Protein AF-A0A2U9IS27-F1 (afdb_monomer_lite)

Radius of gyration: 16.64 Å; chains: 1; bounding box: 46×27×45 Å

Organism: NCBI:txid1293036

Secondary structure (DSSP, 8-state):
--HHHHHHHHHHHHHHHHGGGEEEEEEE-SSSEEEEEEETT-TTS-HHHHHHHHHHHHHHHHHSHHHHHHHHHHSS---EEEEEE-TTGGGGT-HHHHHHHHHSEEEE-TT--S-PPPPEEEETTEEEE-TTS--TT-----

Sequence (142 aa):
MSISKFIADLSELVLDHYQEKLRGLAFLPGEPILMLLVLDEVDGISFLSRGQIFNYFYKKMRKRDETKKLVLDKGSDPAVVGIVVSPREIKDNFPVSVSILSAGYVVYDPDRILDVKWKVATFAGKKLIDLKNIKKGEVVEI

Foldseek 3Di:
DDLVVLVVVLVVLVCVVQPVQFQWWWWADDVQIEIETAGPPCPPPDPVVQQVVSVVSLVVSCVDPVQVVVCVVVVHHRRYGYDYHYLVVCVLPDVVLVCRLVRIGTPDHPPCSSVDAFDWDADPNDTDGPSPPPDPDDDDDD

Structure (mmCIF, N/CA/C/O backbone):
data_AF-A0A2U9IS27-F1
#
_entry.id   AF-A0A2U9IS27-F1
#
loop_
_atom_site.group_PDB
_atom_site.id
_atom_site.type_symbol
_atom_site.label_atom_id
_atom_site.label_alt_id
_atom_site.label_comp_id
_atom_site.label_asym_id
_atom_site.label_entity_id
_atom_site.label_seq_id
_atom_site.pdbx_PDB_ins_code
_atom_site.Cartn_x
_atom_site.Cartn_y
_atom_site.Cartn_z
_atom_site.occupancy
_atom_site.B_iso_or_equiv
_atom_site.auth_seq_id
_atom_site.auth_comp_id
_atom_site.auth_asym_id
_atom_site.auth_atom_id
_atom_site.pdbx_PDB_model_num
ATOM 1 N N . MET A 1 1 ? -2.188 -3.288 20.943 1.00 81.50 1 MET A N 1
ATOM 2 C CA . MET A 1 1 ? -2.004 -3.739 19.540 1.00 81.50 1 MET A CA 1
ATOM 3 C C . MET A 1 1 ? -0.584 -3.394 19.111 1.00 81.50 1 MET A C 1
ATOM 5 O O . MET A 1 1 ? -0.110 -2.361 19.547 1.00 81.50 1 MET A O 1
ATOM 9 N N . SER A 1 2 ? 0.118 -4.220 18.329 1.00 88.38 2 SER A N 1
ATOM 10 C CA . SER A 1 2 ? 1.448 -3.872 17.789 1.00 88.38 2 SER A CA 1
ATOM 11 C C . SER A 1 2 ? 1.333 -3.144 16.442 1.00 88.38 2 SER A C 1
ATOM 13 O O . SER A 1 2 ? 0.279 -3.186 15.811 1.00 88.38 2 SER A O 1
ATOM 15 N N . ILE A 1 3 ? 2.416 -2.515 15.969 1.00 88.44 3 ILE A N 1
ATOM 16 C CA . ILE A 1 3 ? 2.463 -1.935 14.612 1.00 88.44 3 ILE A CA 1
ATOM 17 C C . ILE A 1 3 ? 2.199 -3.015 13.554 1.00 88.44 3 ILE A C 1
ATOM 19 O O . ILE A 1 3 ? 1.387 -2.805 12.661 1.00 88.44 3 ILE A O 1
ATOM 23 N N . SER A 1 4 ? 2.820 -4.190 13.679 1.00 88.69 4 SER A N 1
ATOM 24 C CA . SER A 1 4 ? 2.608 -5.289 12.731 1.00 88.69 4 SER A CA 1
ATOM 25 C C . SER A 1 4 ? 1.149 -5.745 12.703 1.00 88.69 4 SER A C 1
ATOM 27 O O . SER A 1 4 ? 0.608 -5.969 11.625 1.00 88.69 4 SER A O 1
ATOM 29 N N . LYS A 1 5 ? 0.482 -5.804 13.868 1.00 91.25 5 LYS A N 1
ATOM 30 C CA . LYS A 1 5 ? -0.957 -6.094 13.933 1.00 91.25 5 LYS A CA 1
ATOM 31 C C . LYS A 1 5 ? -1.786 -4.985 13.275 1.00 91.25 5 LYS A C 1
ATOM 33 O O . LYS A 1 5 ? -2.699 -5.291 12.528 1.00 91.25 5 LYS A O 1
ATOM 38 N N . PHE A 1 6 ? -1.439 -3.712 13.481 1.00 92.38 6 PHE A N 1
ATOM 39 C CA . PHE A 1 6 ? -2.116 -2.600 12.801 1.00 92.38 6 PHE A CA 1
ATOM 40 C C . PHE A 1 6 ? -2.036 -2.721 11.271 1.00 92.38 6 PHE A C 1
ATOM 42 O O . PHE A 1 6 ? -3.039 -2.516 10.594 1.00 92.38 6 PHE A O 1
ATOM 49 N N . ILE A 1 7 ? -0.860 -3.059 10.729 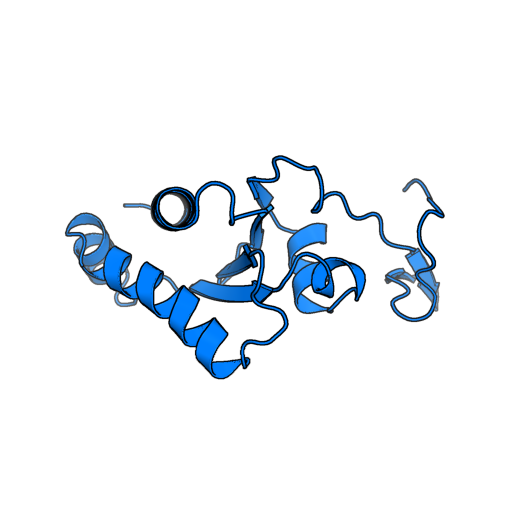1.00 93.31 7 ILE A N 1
ATOM 50 C CA . ILE A 1 7 ? -0.671 -3.249 9.284 1.00 93.31 7 ILE A CA 1
ATOM 51 C C . ILE A 1 7 ? -1.457 -4.461 8.776 1.00 93.31 7 ILE A C 1
ATOM 53 O O . ILE A 1 7 ? -2.089 -4.356 7.726 1.00 93.31 7 ILE A O 1
ATOM 57 N N . ALA A 1 8 ? -1.467 -5.574 9.514 1.00 94.38 8 ALA A N 1
ATOM 58 C CA . ALA A 1 8 ? -2.257 -6.755 9.166 1.00 94.38 8 ALA A CA 1
ATOM 59 C C . ALA A 1 8 ? -3.759 -6.427 9.109 1.00 94.38 8 ALA A C 1
ATOM 61 O O . ALA A 1 8 ? -4.371 -6.562 8.055 1.00 94.38 8 ALA A O 1
ATOM 62 N N . ASP A 1 9 ? -4.314 -5.866 10.185 1.00 95.56 9 ASP A N 1
ATOM 63 C CA . ASP A 1 9 ? -5.721 -5.462 10.265 1.00 95.56 9 ASP A CA 1
ATOM 64 C C . ASP A 1 9 ? -6.108 -4.443 9.171 1.00 95.56 9 ASP A C 1
ATOM 66 O O . ASP A 1 9 ? -7.213 -4.485 8.625 1.00 95.56 9 ASP A O 1
ATOM 70 N N . LEU A 1 10 ? -5.213 -3.496 8.856 1.00 96.31 10 LEU A N 1
ATOM 71 C CA . LEU A 1 10 ? -5.423 -2.526 7.780 1.00 96.31 10 LEU A CA 1
ATOM 72 C C . LEU A 1 10 ? -5.439 -3.215 6.410 1.00 96.31 10 LEU A C 1
ATOM 74 O O . LEU A 1 10 ? -6.278 -2.881 5.577 1.00 96.31 10 LEU A O 1
ATOM 78 N N . SER A 1 11 ? -4.540 -4.176 6.191 1.00 96.50 11 SER A N 1
ATOM 79 C CA . SER A 1 11 ? -4.469 -4.967 4.958 1.00 96.50 11 SER A CA 1
ATOM 80 C C . SER A 1 11 ? -5.731 -5.804 4.766 1.00 96.50 11 SER A C 1
ATOM 82 O O . SER A 1 11 ? -6.303 -5.793 3.680 1.00 96.50 11 SER A O 1
ATOM 84 N N . GLU A 1 12 ? -6.215 -6.449 5.828 1.00 97.00 12 GLU A N 1
ATOM 85 C CA . GLU A 1 12 ? -7.480 -7.190 5.827 1.00 97.00 12 GLU A CA 1
ATOM 86 C C . GLU A 1 12 ? -8.667 -6.280 5.499 1.00 97.00 12 GLU A C 1
ATOM 88 O O . GLU A 1 12 ? -9.506 -6.645 4.684 1.00 97.00 12 GLU A O 1
ATOM 93 N N . LEU A 1 13 ? -8.719 -5.063 6.059 1.00 97.12 13 LEU A N 1
ATOM 94 C CA . LEU A 1 13 ? -9.794 -4.106 5.766 1.00 97.12 13 LEU A CA 1
ATOM 95 C C . LEU A 1 13 ? -9.805 -3.670 4.293 1.00 97.12 13 LEU A C 1
ATOM 97 O O . LEU A 1 13 ? -10.871 -3.429 3.727 1.00 97.12 13 LEU A O 1
ATOM 101 N N . VAL A 1 14 ? -8.623 -3.515 3.692 1.00 97.44 14 VAL A N 1
ATOM 102 C CA . VAL A 1 14 ? -8.471 -3.175 2.270 1.00 97.44 14 VAL A CA 1
ATOM 103 C C . VAL A 1 14 ? -8.892 -4.353 1.397 1.00 97.44 14 VAL A C 1
ATOM 105 O O . VAL A 1 14 ? -9.682 -4.161 0.471 1.00 97.44 14 VAL A O 1
ATOM 108 N N . LEU A 1 15 ? -8.400 -5.554 1.710 1.00 96.56 15 LEU A N 1
ATOM 109 C CA . LEU A 1 15 ? -8.729 -6.784 0.994 1.00 96.56 15 LEU A CA 1
ATOM 110 C C . LEU A 1 15 ? -10.234 -7.069 1.044 1.00 96.56 15 LEU A C 1
ATOM 112 O O . LEU A 1 15 ? -10.835 -7.302 0.004 1.00 96.56 15 LEU A O 1
ATOM 116 N N . ASP A 1 16 ? -10.859 -6.954 2.214 1.00 97.06 16 ASP A N 1
ATOM 117 C CA . ASP A 1 16 ? -12.299 -7.166 2.380 1.00 97.06 16 ASP A CA 1
ATOM 118 C C . ASP A 1 16 ? -13.145 -6.152 1.589 1.00 97.06 16 ASP A C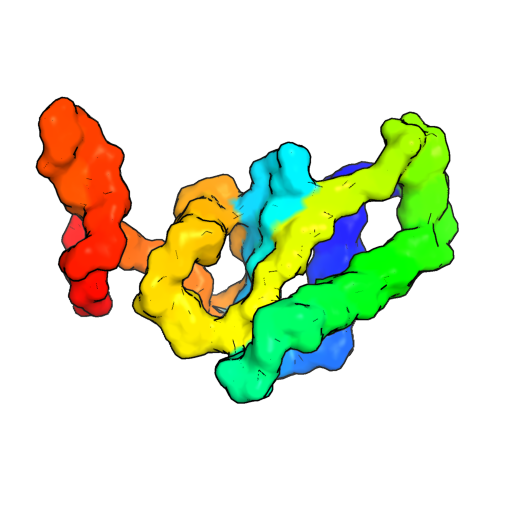 1
ATOM 120 O O . ASP A 1 16 ? -14.206 -6.469 1.055 1.00 97.06 16 ASP A O 1
ATOM 124 N N . HIS A 1 17 ? -12.678 -4.909 1.467 1.00 97.50 17 HIS A N 1
ATOM 125 C CA . HIS A 1 17 ? -13.431 -3.887 0.747 1.00 97.50 17 HIS A CA 1
ATOM 126 C C . HIS A 1 17 ? -13.325 -4.016 -0.772 1.00 97.50 17 HIS A C 1
ATOM 128 O O . HIS A 1 17 ? -14.316 -3.813 -1.473 1.00 97.50 17 HIS A O 1
ATOM 134 N N . TYR A 1 18 ? -12.122 -4.278 -1.284 1.00 96.56 18 TYR A N 1
ATOM 135 C CA . TYR A 1 18 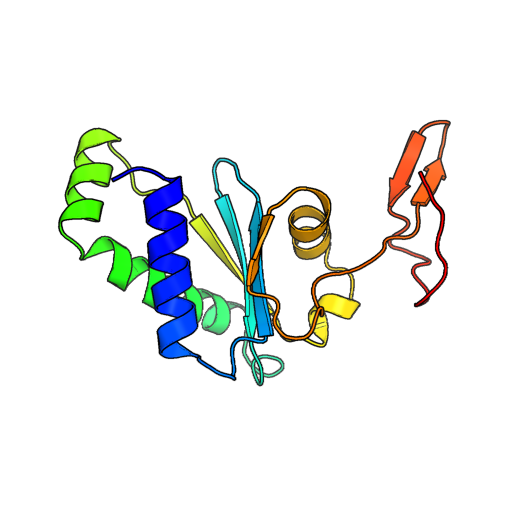? -11.868 -4.293 -2.724 1.00 96.56 18 TYR A CA 1
ATOM 136 C C . TYR A 1 18 ? -11.971 -5.680 -3.346 1.00 96.56 18 TYR A C 1
ATOM 138 O O . TYR A 1 18 ? -12.230 -5.762 -4.546 1.00 96.56 18 TYR A O 1
ATOM 146 N N . GLN A 1 19 ? -11.824 -6.742 -2.552 1.00 95.12 19 GLN A N 1
ATOM 147 C CA . GLN A 1 19 ? -11.926 -8.129 -2.996 1.00 95.12 19 GLN A CA 1
ATOM 148 C C . GLN A 1 19 ? -11.064 -8.339 -4.254 1.00 95.12 19 GLN A C 1
ATOM 150 O O . GLN A 1 19 ? -9.888 -7.977 -4.268 1.00 95.12 19 GLN A O 1
ATOM 155 N N . GLU A 1 20 ? -11.661 -8.826 -5.339 1.00 94.31 20 GLU A N 1
ATOM 156 C CA . GLU A 1 20 ? -11.005 -9.098 -6.622 1.00 94.31 20 GLU A CA 1
ATOM 157 C C . GLU A 1 20 ? -10.393 -7.857 -7.300 1.00 94.31 20 GLU A C 1
ATOM 159 O O . GLU A 1 20 ? -9.527 -7.994 -8.163 1.00 94.31 20 GLU A O 1
ATOM 164 N N . LYS A 1 21 ? -10.804 -6.637 -6.916 1.00 95.88 21 LYS A N 1
ATOM 165 C CA . LYS A 1 21 ? -10.208 -5.395 -7.443 1.00 95.88 21 LYS A CA 1
ATOM 166 C C . LYS A 1 21 ? -8.847 -5.079 -6.827 1.00 95.88 21 LYS A C 1
ATOM 168 O O . LYS A 1 21 ? -8.117 -4.256 -7.382 1.00 95.88 21 LYS A O 1
ATOM 173 N N . LEU A 1 22 ? -8.503 -5.677 -5.684 1.00 97.12 22 LEU A N 1
ATOM 174 C CA . LEU A 1 22 ? -7.156 -5.595 -5.130 1.00 97.12 22 LEU A CA 1
ATOM 175 C C . LEU A 1 22 ? -6.280 -6.609 -5.854 1.00 97.12 22 LEU A C 1
ATOM 177 O O . LEU A 1 22 ? -6.517 -7.805 -5.782 1.00 97.12 22 LEU A O 1
ATOM 181 N N . ARG A 1 23 ? -5.258 -6.130 -6.558 1.00 96.56 23 ARG A N 1
ATOM 182 C CA . ARG A 1 23 ? -4.337 -6.978 -7.328 1.00 96.56 23 ARG A CA 1
ATOM 183 C C . ARG A 1 23 ? -3.008 -7.194 -6.631 1.00 96.56 23 ARG A C 1
ATOM 185 O O . ARG A 1 23 ? -2.278 -8.108 -6.980 1.00 96.56 23 ARG A O 1
ATOM 192 N N . GLY A 1 24 ? -2.695 -6.365 -5.643 1.00 96.56 24 GLY A N 1
ATOM 193 C CA . GLY A 1 24 ? -1.456 -6.481 -4.897 1.00 96.56 24 GLY A CA 1
ATOM 194 C C . GLY A 1 24 ? -1.439 -5.588 -3.669 1.00 96.56 24 GLY A C 1
ATOM 195 O O . GLY A 1 24 ? -2.011 -4.496 -3.665 1.00 96.56 24 GLY A O 1
ATOM 196 N N . LEU A 1 25 ? -0.763 -6.051 -2.626 1.00 97.06 25 LEU A N 1
ATOM 197 C CA . LEU A 1 25 ? -0.533 -5.306 -1.403 1.00 97.06 25 LEU A CA 1
ATOM 198 C C . LEU A 1 25 ? 0.855 -5.632 -0.862 1.00 97.06 25 LEU A C 1
ATOM 200 O O . LEU A 1 25 ? 1.194 -6.794 -0.629 1.00 97.06 25 LEU A O 1
ATOM 204 N N . ALA A 1 26 ? 1.654 -4.596 -0.647 1.00 96.81 26 ALA A N 1
ATOM 205 C CA . ALA A 1 26 ? 2.985 -4.710 -0.070 1.00 96.81 26 ALA A CA 1
ATOM 206 C C . ALA A 1 26 ? 3.247 -3.547 0.884 1.00 96.81 26 ALA A C 1
ATOM 208 O O . ALA A 1 26 ? 2.598 -2.504 0.801 1.00 96.81 26 ALA A O 1
ATOM 209 N N . PHE A 1 27 ? 4.213 -3.698 1.782 1.00 96.50 27 PHE A N 1
ATOM 210 C CA . PHE A 1 27 ? 4.654 -2.587 2.615 1.00 96.50 27 PHE A CA 1
ATOM 211 C C . PHE A 1 27 ? 6.159 -2.605 2.851 1.00 96.50 27 PHE A C 1
ATOM 213 O O . PHE A 1 27 ? 6.784 -3.659 2.907 1.00 96.50 27 PHE A O 1
ATOM 220 N N . LEU A 1 28 ? 6.733 -1.422 3.039 1.00 95.81 28 LEU A N 1
ATOM 221 C CA . LEU A 1 28 ? 8.106 -1.230 3.485 1.00 95.81 28 LEU A CA 1
ATOM 222 C C . LEU A 1 28 ? 8.071 -0.731 4.935 1.00 95.81 28 LEU A C 1
ATOM 224 O O . LEU A 1 28 ? 7.504 0.342 5.178 1.00 95.81 28 LEU A O 1
ATOM 228 N N . PRO A 1 29 ? 8.628 -1.475 5.910 1.00 92.56 29 PRO A N 1
ATOM 229 C CA . PRO A 1 29 ? 8.719 -0.986 7.279 1.00 92.56 29 PRO A CA 1
ATOM 230 C C . PRO A 1 29 ? 9.629 0.244 7.361 1.00 92.56 29 PRO A C 1
ATOM 232 O O . PRO A 1 29 ? 10.609 0.366 6.629 1.00 92.56 29 PRO A O 1
ATOM 235 N N . GLY A 1 30 ? 9.314 1.142 8.286 1.00 90.50 30 GLY A N 1
ATOM 236 C CA . GLY A 1 30 ? 10.033 2.392 8.499 1.00 90.50 30 GLY A CA 1
ATOM 237 C C . GLY A 1 30 ? 9.192 3.362 9.321 1.00 90.50 30 GLY A C 1
ATOM 238 O O . GLY A 1 30 ? 8.118 3.005 9.804 1.00 90.50 30 GLY A O 1
ATOM 239 N N . GLU A 1 31 ? 9.666 4.596 9.453 1.00 88.62 31 GLU A N 1
ATOM 240 C CA . GLU A 1 31 ? 8.897 5.708 10.013 1.00 88.62 31 GLU A CA 1
ATOM 241 C C . GLU A 1 31 ? 8.993 6.900 9.036 1.00 88.62 31 GLU A C 1
ATOM 243 O O . GLU A 1 31 ? 9.981 7.635 9.068 1.00 88.62 31 GLU A O 1
ATOM 248 N N . PRO A 1 32 ? 8.020 7.072 8.114 1.00 92.25 32 PRO A N 1
ATOM 249 C CA . PRO A 1 32 ? 6.758 6.333 8.011 1.00 92.25 32 PRO A CA 1
ATOM 250 C C . PRO A 1 32 ? 6.888 4.945 7.357 1.00 92.25 32 PRO A C 1
ATOM 252 O O . PRO A 1 32 ? 7.774 4.699 6.542 1.00 92.25 32 PRO A O 1
ATOM 255 N N . ILE A 1 33 ? 5.936 4.062 7.664 1.00 95.12 33 ILE A N 1
ATOM 256 C CA . ILE A 1 33 ? 5.699 2.808 6.938 1.00 95.12 33 ILE A CA 1
ATOM 257 C C . ILE A 1 33 ? 5.075 3.162 5.593 1.00 95.12 33 ILE A C 1
ATOM 259 O O . ILE A 1 33 ? 4.075 3.881 5.547 1.00 95.12 33 ILE A O 1
ATOM 263 N N . LEU A 1 34 ? 5.624 2.643 4.499 1.00 97.00 34 LEU A N 1
ATOM 264 C CA . LEU A 1 34 ? 5.041 2.834 3.172 1.00 97.00 34 LEU A CA 1
ATOM 265 C C . LEU A 1 34 ? 4.192 1.621 2.819 1.00 97.00 34 LEU A C 1
ATOM 267 O O . LEU A 1 34 ? 4.677 0.499 2.908 1.00 97.00 34 LEU A O 1
ATOM 271 N N . MET A 1 35 ? 2.948 1.833 2.406 1.00 97.25 35 MET A N 1
ATOM 272 C CA . MET A 1 35 ? 2.020 0.764 2.052 1.00 97.25 35 MET A CA 1
ATOM 273 C C . MET A 1 35 ? 1.572 0.938 0.604 1.00 97.25 35 MET A C 1
ATOM 275 O O . MET A 1 35 ? 0.952 1.940 0.258 1.00 97.25 35 MET A O 1
ATOM 279 N N . LEU A 1 36 ? 1.906 -0.028 -0.243 1.00 97.06 36 LEU A N 1
ATOM 280 C CA . LEU A 1 36 ? 1.546 -0.069 -1.653 1.00 97.06 36 LEU A CA 1
ATOM 281 C C . LEU A 1 36 ? 0.254 -0.867 -1.826 1.00 97.06 36 LEU A C 1
ATOM 283 O O . LEU A 1 36 ? 0.189 -2.030 -1.432 1.00 97.06 36 LEU A O 1
ATOM 287 N N . LEU A 1 37 ? -0.752 -0.244 -2.431 1.00 97.38 37 LEU A N 1
ATOM 288 C CA . LEU A 1 37 ? -2.006 -0.867 -2.838 1.00 97.38 37 LEU A CA 1
ATOM 289 C C . LEU A 1 37 ? -2.074 -0.830 -4.362 1.00 97.38 37 LEU A C 1
ATOM 291 O O . LEU A 1 37 ? -2.055 0.248 -4.960 1.00 97.38 37 LEU A O 1
ATOM 295 N N . VAL A 1 38 ? -2.186 -1.999 -4.982 1.00 96.38 38 VAL A N 1
ATOM 296 C CA . VAL A 1 38 ? -2.391 -2.120 -6.424 1.00 96.38 38 VAL A CA 1
ATOM 297 C C . VAL A 1 38 ? -3.853 -2.434 -6.680 1.00 96.38 38 VAL A C 1
ATOM 299 O O . VAL A 1 38 ? -4.325 -3.510 -6.320 1.00 96.38 38 VAL A O 1
ATOM 302 N N . LEU A 1 39 ? -4.575 -1.481 -7.265 1.00 96.50 39 LEU A N 1
ATOM 303 C CA . LEU A 1 39 ? -6.020 -1.554 -7.476 1.00 96.50 39 LEU A CA 1
ATOM 304 C C . LEU A 1 39 ? -6.360 -1.464 -8.962 1.00 96.50 39 LEU A C 1
ATOM 306 O O . LEU A 1 39 ? -5.808 -0.632 -9.682 1.00 96.50 39 LEU A O 1
ATOM 310 N N . ASP A 1 40 ? -7.310 -2.276 -9.413 1.00 94.19 40 ASP A N 1
ATOM 311 C CA . ASP A 1 40 ? -7.888 -2.123 -10.747 1.00 94.19 40 ASP A CA 1
ATOM 312 C C . ASP A 1 40 ? -8.647 -0.786 -10.874 1.00 94.19 40 ASP A C 1
ATOM 314 O O . ASP A 1 40 ? -9.165 -0.238 -9.900 1.00 94.19 40 ASP A O 1
ATOM 318 N N . GLU A 1 41 ? -8.705 -0.251 -12.099 1.00 90.44 41 GLU A N 1
ATOM 319 C CA . GLU A 1 41 ? -9.501 0.935 -12.474 1.00 90.44 41 GLU A CA 1
ATOM 320 C C . GLU A 1 41 ? -9.079 2.273 -11.827 1.00 90.44 41 GLU A C 1
ATOM 322 O O . GLU A 1 41 ? -9.810 3.261 -11.910 1.00 90.44 41 GLU A O 1
ATOM 327 N N . VAL A 1 42 ? -7.878 2.368 -11.240 1.00 92.44 42 VAL A N 1
ATOM 328 C CA . VAL A 1 42 ? -7.378 3.629 -10.644 1.00 92.44 42 VAL A CA 1
ATOM 329 C C . VAL A 1 42 ? -6.531 4.495 -11.584 1.00 92.44 42 VAL A C 1
ATOM 331 O O . VAL A 1 42 ? -6.164 5.613 -11.218 1.00 92.44 42 VAL A O 1
ATOM 334 N N . ASP A 1 43 ? -6.262 4.031 -12.809 1.00 86.44 43 ASP A N 1
ATOM 335 C CA . ASP A 1 43 ? -5.473 4.742 -13.832 1.00 86.44 43 ASP A CA 1
ATOM 336 C C . ASP A 1 43 ? -5.996 6.163 -14.112 1.00 86.44 43 ASP A C 1
ATOM 338 O O . ASP A 1 43 ? -5.220 7.101 -14.264 1.00 86.44 43 ASP A O 1
ATOM 342 N N . GLY A 1 44 ? -7.322 6.335 -14.146 1.00 83.81 44 GLY A N 1
ATOM 343 C CA . GLY A 1 44 ? -7.972 7.623 -14.415 1.00 83.81 44 GLY A CA 1
ATOM 344 C C . GLY A 1 44 ? -8.182 8.506 -13.182 1.00 83.81 44 GLY A C 1
ATOM 345 O O . GLY A 1 44 ? -8.749 9.592 -13.292 1.00 83.81 44 GLY A O 1
ATOM 346 N N . ILE A 1 45 ? -7.775 8.046 -11.998 1.00 89.19 45 ILE A N 1
ATOM 347 C CA . ILE A 1 45 ? -8.044 8.721 -10.728 1.00 89.19 45 ILE A CA 1
ATOM 348 C C . ILE A 1 45 ? -6.857 9.609 -10.350 1.00 89.19 45 ILE A C 1
ATOM 350 O O . ILE A 1 45 ? -5.712 9.158 -10.324 1.00 89.19 45 ILE A O 1
ATOM 354 N N . SER A 1 46 ? -7.134 10.865 -9.986 1.00 88.75 46 SER A N 1
ATOM 355 C CA . SER A 1 46 ? -6.100 11.818 -9.570 1.00 88.75 46 SER A CA 1
ATOM 356 C C . SER A 1 46 ? -5.356 11.371 -8.308 1.00 88.75 46 SER A C 1
ATOM 358 O O . SER A 1 46 ? -5.927 10.737 -7.417 1.00 88.75 46 SER A O 1
ATOM 360 N N . PHE A 1 47 ? -4.092 11.785 -8.180 1.00 84.75 47 PHE A N 1
ATOM 361 C CA . PHE A 1 47 ? -3.257 11.493 -7.009 1.00 84.75 47 PHE A CA 1
ATOM 362 C C . PHE A 1 47 ? -3.926 11.881 -5.676 1.00 84.75 47 PHE A C 1
ATOM 364 O O . PHE A 1 47 ? -3.888 11.123 -4.709 1.00 84.75 47 PHE A O 1
ATOM 371 N N . LEU A 1 48 ? -4.614 13.028 -5.631 1.00 88.25 48 LEU A N 1
ATOM 372 C CA . LEU A 1 48 ? -5.349 13.468 -4.439 1.00 88.25 48 LEU A CA 1
ATOM 373 C C . LEU A 1 48 ? -6.469 12.492 -4.058 1.00 88.25 48 LEU A C 1
ATOM 375 O O . LEU A 1 48 ? -6.623 12.150 -2.886 1.00 88.25 48 LEU A O 1
ATOM 379 N N . SER A 1 49 ? -7.228 12.015 -5.044 1.00 91.75 49 SER A N 1
ATOM 380 C CA . SER A 1 49 ? -8.325 11.066 -4.827 1.00 91.75 49 SER A CA 1
ATOM 381 C C . SER A 1 49 ? -7.800 9.700 -4.379 1.00 91.75 49 SER A C 1
ATOM 383 O O . SER A 1 49 ? -8.371 9.074 -3.490 1.00 91.75 49 SER A O 1
ATOM 385 N N . ARG A 1 50 ? -6.649 9.275 -4.908 1.00 93.31 50 ARG A N 1
ATOM 386 C CA . ARG A 1 50 ? -5.926 8.080 -4.450 1.00 93.31 50 ARG A CA 1
ATOM 387 C C . ARG A 1 50 ? -5.474 8.193 -2.989 1.00 93.31 50 ARG A C 1
ATOM 389 O O . ARG A 1 50 ? -5.622 7.246 -2.221 1.00 93.31 50 ARG A O 1
ATOM 396 N N . GLY A 1 51 ? -5.021 9.372 -2.564 1.00 92.81 51 GLY A N 1
ATOM 397 C CA . GLY A 1 51 ? -4.761 9.649 -1.149 1.00 92.81 51 GLY A CA 1
ATOM 398 C C . GLY A 1 51 ? -6.020 9.531 -0.278 1.00 92.81 51 GLY A C 1
ATOM 399 O O . GLY A 1 51 ? -5.959 9.021 0.841 1.00 92.81 51 GLY A O 1
ATOM 400 N N . GLN A 1 52 ? -7.186 9.946 -0.790 1.00 94.25 52 GLN A N 1
ATOM 401 C CA . GLN A 1 52 ? -8.462 9.785 -0.078 1.00 94.25 52 GLN A CA 1
ATOM 402 C C . GLN A 1 52 ? -8.886 8.321 0.057 1.00 94.25 52 GLN A C 1
ATOM 404 O O . GLN A 1 52 ? -9.402 7.956 1.115 1.00 94.25 52 GLN A O 1
ATOM 409 N N . ILE A 1 53 ? -8.621 7.488 -0.958 1.00 94.31 53 ILE A N 1
ATOM 410 C CA . ILE A 1 53 ? -8.836 6.036 -0.888 1.00 94.31 53 ILE A CA 1
ATOM 411 C C . ILE A 1 53 ? -8.126 5.480 0.341 1.00 94.31 53 ILE A C 1
ATOM 413 O O . ILE A 1 53 ? -8.777 4.936 1.225 1.00 94.31 53 ILE A O 1
ATOM 417 N N . PHE A 1 54 ? -6.815 5.688 0.463 1.00 94.94 54 PHE A N 1
ATOM 418 C CA . PHE A 1 54 ? -6.077 5.162 1.610 1.00 94.94 54 PHE A CA 1
ATOM 419 C C . PHE A 1 54 ? -6.546 5.762 2.945 1.00 94.94 54 PHE A C 1
ATOM 421 O O . PHE A 1 54 ? -6.766 5.041 3.923 1.00 94.94 54 PHE A O 1
ATOM 428 N N . ASN A 1 55 ? -6.768 7.079 2.983 1.00 94.81 55 ASN A N 1
ATOM 429 C CA . ASN A 1 55 ? -7.225 7.772 4.188 1.00 94.81 55 ASN A CA 1
ATOM 430 C C . ASN A 1 55 ? -8.562 7.241 4.717 1.00 94.81 55 ASN A C 1
ATOM 432 O O . ASN A 1 55 ? -8.793 7.279 5.927 1.00 94.81 55 ASN A O 1
ATOM 436 N N . TYR A 1 56 ? -9.444 6.747 3.849 1.00 96.25 56 TYR A N 1
ATOM 437 C CA . TYR A 1 56 ? -10.688 6.106 4.263 1.00 96.25 56 TYR A CA 1
ATOM 438 C C . TYR A 1 56 ? -10.432 4.860 5.130 1.00 96.25 56 TYR A C 1
ATOM 440 O O . TYR A 1 56 ? -10.988 4.760 6.230 1.00 96.25 56 TYR A O 1
ATOM 448 N N . PHE A 1 57 ? -9.542 3.959 4.698 1.00 96.50 57 PHE A N 1
ATOM 449 C CA . PHE A 1 57 ? -9.164 2.757 5.457 1.00 96.50 57 PHE A CA 1
ATOM 450 C C . PHE A 1 57 ? -8.443 3.117 6.753 1.00 96.50 57 PHE A C 1
ATOM 452 O O . PHE A 1 57 ? -8.801 2.636 7.831 1.00 96.50 57 PHE A O 1
ATOM 459 N N . TYR A 1 58 ? -7.490 4.043 6.670 1.00 94.25 58 TYR A N 1
ATOM 460 C CA . TYR A 1 58 ? -6.730 4.497 7.826 1.00 94.25 58 TYR A CA 1
ATOM 461 C C . TYR A 1 58 ? -7.634 5.116 8.908 1.00 94.25 58 TYR A C 1
ATOM 463 O O . TYR A 1 58 ? -7.538 4.774 10.089 1.00 94.25 58 TYR A O 1
ATOM 471 N N . LYS A 1 59 ? -8.601 5.963 8.521 1.00 93.81 59 LYS A N 1
ATOM 472 C CA . LYS A 1 59 ? -9.592 6.538 9.450 1.00 93.81 59 LYS A CA 1
ATOM 473 C C . LYS A 1 59 ? -10.491 5.477 10.081 1.00 93.81 59 LYS A C 1
ATOM 475 O O . LYS A 1 59 ? -10.821 5.602 11.259 1.00 93.81 59 LYS A O 1
ATOM 480 N N . LYS A 1 60 ? -10.900 4.446 9.332 1.00 94.38 60 LYS A N 1
ATOM 481 C CA . LYS A 1 60 ? -11.650 3.310 9.895 1.00 94.38 60 LYS A CA 1
ATOM 482 C C . LYS A 1 60 ? -10.824 2.568 10.943 1.00 94.38 60 LYS A C 1
ATOM 484 O O . LYS A 1 60 ? -11.332 2.316 12.033 1.00 94.38 60 LYS A O 1
ATOM 489 N N . MET A 1 61 ? -9.551 2.301 10.656 1.00 94.00 61 MET A N 1
ATOM 490 C CA . MET A 1 61 ? -8.634 1.667 11.605 1.00 94.00 61 MET A CA 1
ATOM 491 C C . MET A 1 61 ? -8.455 2.488 12.884 1.00 94.00 61 MET A C 1
ATOM 493 O O . MET A 1 61 ? -8.554 1.932 13.977 1.00 94.00 61 MET A O 1
ATOM 497 N N . ARG A 1 62 ? -8.296 3.815 12.781 1.00 90.00 62 ARG A N 1
ATOM 498 C CA . ARG A 1 62 ? -8.189 4.714 13.949 1.00 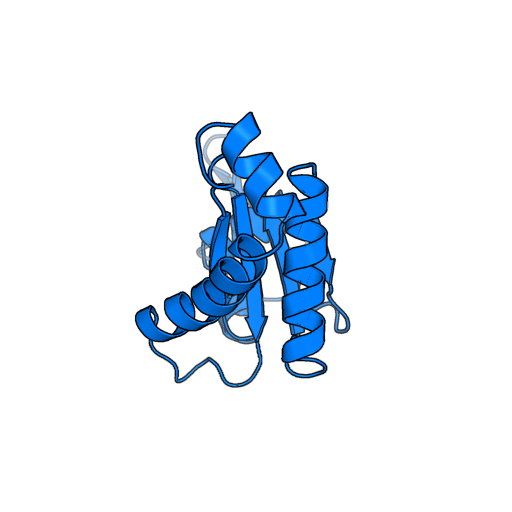90.00 62 ARG A CA 1
ATOM 499 C C . ARG A 1 62 ? -9.409 4.707 14.871 1.00 90.00 62 ARG A C 1
ATOM 501 O O . ARG A 1 62 ? -9.280 5.022 16.049 1.00 90.00 62 ARG A O 1
ATOM 508 N N . LYS A 1 63 ? -10.594 4.344 14.370 1.00 91.38 63 LYS A N 1
ATOM 509 C CA . LYS A 1 63 ? -11.815 4.280 15.189 1.00 91.38 63 LYS A CA 1
ATOM 510 C C . LYS A 1 63 ? -11.897 3.031 16.070 1.00 91.38 63 LYS A C 1
ATOM 512 O O . LYS A 1 63 ? -12.677 3.053 17.022 1.00 91.38 63 LYS A O 1
ATOM 517 N N . ARG A 1 64 ? -11.116 1.979 15.788 1.00 92.88 64 ARG A N 1
ATOM 518 C CA . ARG A 1 64 ? -11.085 0.749 16.598 1.00 92.88 64 ARG A CA 1
ATOM 519 C C . ARG A 1 64 ? -10.479 1.031 17.973 1.00 92.88 64 ARG A C 1
ATOM 521 O O . ARG A 1 64 ? -9.475 1.736 18.079 1.00 92.88 64 ARG A O 1
ATOM 528 N N . ASP A 1 65 ? -11.053 0.448 19.021 1.00 92.50 65 ASP A N 1
ATOM 529 C CA . ASP A 1 65 ? -10.603 0.696 20.398 1.00 92.50 65 ASP A CA 1
ATOM 530 C C . ASP A 1 65 ? -9.177 0.194 20.653 1.00 92.50 65 ASP A C 1
ATOM 532 O O . ASP A 1 65 ? -8.413 0.837 21.371 1.00 92.50 65 ASP A O 1
ATOM 536 N N . GLU A 1 66 ? -8.771 -0.897 19.999 1.00 90.81 66 GLU A N 1
ATOM 537 C CA . GLU A 1 66 ? -7.388 -1.388 20.047 1.00 90.81 66 GLU A CA 1
ATOM 538 C C . GLU A 1 66 ? -6.383 -0.387 19.458 1.00 90.81 66 GLU A C 1
ATOM 540 O O . GLU A 1 66 ? -5.273 -0.246 19.978 1.00 90.81 66 GLU A O 1
ATOM 545 N N . THR A 1 67 ? -6.778 0.336 18.405 1.00 90.56 67 THR A N 1
ATOM 546 C CA . THR A 1 67 ? -5.968 1.397 17.794 1.00 90.56 67 THR A CA 1
ATOM 547 C C . THR A 1 67 ? -5.884 2.613 18.688 1.00 90.56 67 THR A C 1
ATOM 549 O O . THR A 1 67 ? -4.790 3.124 18.892 1.00 90.56 67 THR A O 1
ATOM 552 N N . LYS A 1 68 ? -7.000 3.049 19.280 1.00 91.25 68 LYS A N 1
ATOM 553 C CA . LYS A 1 68 ? -6.986 4.171 20.231 1.00 91.25 68 LYS A CA 1
ATOM 554 C C . LYS A 1 68 ? -6.038 3.898 21.398 1.00 91.25 68 LYS A C 1
ATOM 556 O O . LYS A 1 68 ? -5.265 4.779 21.751 1.00 91.25 68 LYS A O 1
ATOM 561 N N . LYS A 1 69 ? -6.048 2.675 21.944 1.00 89.25 69 LYS A N 1
ATOM 562 C CA . LYS A 1 69 ? -5.097 2.252 22.986 1.00 89.25 69 LYS A CA 1
ATOM 563 C C . LYS A 1 69 ? -3.648 2.353 22.507 1.00 89.25 69 LYS A C 1
ATOM 565 O O . LYS A 1 69 ? -2.850 2.993 23.171 1.00 89.25 69 LYS A O 1
ATOM 570 N N . LEU A 1 70 ? -3.335 1.828 21.317 1.00 88.81 70 LEU A N 1
ATOM 571 C CA . LEU A 1 70 ? -1.991 1.954 20.735 1.00 88.81 70 LEU A CA 1
ATOM 572 C C . LEU A 1 70 ? -1.541 3.422 20.601 1.00 88.81 70 LEU A C 1
ATOM 574 O O . LEU A 1 70 ? -0.389 3.730 20.890 1.00 88.81 70 LEU A O 1
ATOM 578 N N . VAL A 1 71 ? -2.431 4.318 20.167 1.00 87.81 71 VAL A N 1
ATOM 579 C CA . VAL A 1 71 ? -2.126 5.753 20.025 1.00 87.81 71 VAL A CA 1
ATOM 580 C C . VAL A 1 71 ? -1.868 6.403 21.382 1.00 87.81 71 VAL A C 1
ATOM 582 O O . VAL A 1 71 ? -0.931 7.185 21.507 1.00 87.81 71 VAL A O 1
ATOM 585 N N . LEU A 1 72 ? -2.663 6.066 22.403 1.00 87.88 72 LEU A N 1
ATOM 586 C CA . LEU A 1 72 ? -2.444 6.542 23.772 1.00 87.88 72 LEU A CA 1
ATOM 587 C C . LEU A 1 72 ? -1.099 6.057 24.326 1.00 87.88 72 LEU A C 1
ATOM 589 O O . LEU A 1 72 ? -0.379 6.846 24.929 1.00 87.88 72 LEU A O 1
ATOM 593 N N . ASP A 1 73 ? -0.738 4.800 24.060 1.00 86.50 73 ASP A N 1
ATOM 594 C CA . ASP A 1 73 ? 0.518 4.205 24.524 1.00 86.50 73 ASP A CA 1
ATOM 595 C C . ASP A 1 73 ? 1.746 4.814 23.821 1.00 86.50 73 ASP A C 1
ATOM 597 O O . ASP A 1 73 ? 2.794 4.991 24.439 1.00 86.50 73 ASP A O 1
ATOM 601 N N . LYS A 1 74 ? 1.640 5.131 22.521 1.00 83.88 74 LYS A N 1
ATOM 602 C CA . LYS A 1 74 ? 2.749 5.678 21.717 1.00 83.88 74 LYS A CA 1
ATOM 603 C C . LYS A 1 74 ? 2.815 7.205 21.666 1.00 83.88 74 LYS A C 1
ATOM 605 O O . LYS A 1 74 ? 3.825 7.743 21.221 1.00 83.88 74 LYS A O 1
ATOM 610 N N . GLY A 1 75 ? 1.757 7.902 22.071 1.00 85.50 75 GLY A N 1
ATOM 611 C CA . GLY A 1 75 ? 1.644 9.362 21.986 1.00 85.50 75 GLY A CA 1
ATOM 612 C C . GLY A 1 75 ? 1.420 9.912 20.570 1.00 85.50 75 GLY A C 1
ATOM 613 O O . GLY A 1 75 ? 1.291 11.123 20.401 1.00 85.50 75 GLY A O 1
ATOM 614 N N . SER A 1 76 ? 1.361 9.056 19.547 1.00 84.62 76 SER A N 1
ATOM 615 C CA . SER A 1 76 ? 1.133 9.439 18.153 1.00 84.62 76 SER A CA 1
ATOM 616 C C . SER A 1 76 ? 0.475 8.311 17.357 1.00 84.62 76 SER A C 1
ATOM 618 O O . SER A 1 76 ? 0.463 7.146 17.767 1.00 84.62 76 SER A O 1
ATOM 620 N N . ASP A 1 77 ? -0.112 8.661 16.211 1.00 83.62 77 ASP A N 1
ATOM 621 C CA . ASP A 1 77 ? -0.667 7.663 15.305 1.00 83.62 77 ASP A CA 1
ATOM 622 C C . ASP A 1 77 ? 0.436 6.848 14.615 1.00 83.62 77 ASP A C 1
ATOM 624 O O . ASP A 1 77 ? 1.484 7.406 14.281 1.00 83.62 77 ASP A O 1
ATOM 628 N N . PRO A 1 78 ? 0.203 5.554 14.310 1.00 85.88 78 PRO A N 1
ATOM 629 C CA . PRO A 1 78 ? 1.106 4.795 13.453 1.00 85.88 78 PRO A CA 1
ATOM 630 C C . PRO A 1 78 ? 1.280 5.509 12.110 1.00 85.88 78 PRO A C 1
ATOM 632 O O . PRO A 1 78 ? 0.325 5.621 11.338 1.00 85.88 78 PRO A O 1
ATOM 635 N N . ALA A 1 79 ? 2.483 6.003 11.827 1.00 90.75 79 ALA A N 1
ATOM 636 C CA . ALA A 1 79 ? 2.766 6.741 10.605 1.00 90.75 79 ALA A CA 1
ATOM 637 C C . ALA A 1 79 ? 2.784 5.778 9.409 1.00 90.75 79 ALA A C 1
ATOM 639 O O . ALA A 1 79 ? 3.796 5.132 9.146 1.00 90.75 79 ALA A O 1
ATOM 640 N N . VAL A 1 80 ? 1.656 5.667 8.701 1.00 94.19 80 VAL A N 1
ATOM 641 C CA . VAL A 1 80 ? 1.526 4.845 7.490 1.00 94.19 80 VAL A CA 1
ATOM 642 C C . VAL A 1 80 ? 1.137 5.732 6.316 1.00 94.19 80 VAL A C 1
ATOM 644 O O . VAL A 1 80 ? 0.126 6.431 6.365 1.00 94.19 80 VAL A O 1
ATOM 647 N N . VAL A 1 81 ? 1.937 5.690 5.256 1.00 94.75 81 VAL A N 1
ATOM 648 C CA . VAL A 1 81 ? 1.698 6.404 4.002 1.00 94.75 81 VAL A CA 1
ATOM 649 C C . VAL A 1 81 ? 1.241 5.401 2.956 1.00 94.75 81 VAL A C 1
ATOM 651 O O . VAL A 1 81 ? 1.993 4.510 2.565 1.00 94.75 81 VAL A O 1
ATOM 654 N N . GLY A 1 82 ? 0.002 5.555 2.499 1.00 94.75 82 GLY A N 1
ATOM 655 C CA . GLY A 1 82 ? -0.554 4.735 1.434 1.00 94.75 82 GLY A CA 1
ATOM 656 C C . GLY A 1 82 ? -0.247 5.277 0.052 1.00 94.75 82 GLY A C 1
ATOM 657 O O . GLY A 1 82 ? -0.462 6.455 -0.234 1.00 94.75 82 GLY A O 1
ATOM 658 N N . ILE A 1 83 ? 0.198 4.386 -0.818 1.00 95.38 83 ILE A N 1
ATOM 659 C CA . ILE A 1 83 ? 0.483 4.629 -2.222 1.00 95.38 83 ILE A CA 1
ATOM 660 C C . ILE A 1 83 ? -0.451 3.722 -3.008 1.00 95.38 83 ILE A C 1
ATOM 662 O O . ILE A 1 83 ? -0.357 2.502 -2.916 1.00 95.38 83 ILE A O 1
ATOM 666 N N . VAL A 1 84 ? -1.372 4.322 -3.756 1.00 96.19 84 VAL A N 1
ATOM 667 C CA . VAL A 1 84 ? -2.322 3.585 -4.592 1.00 96.19 84 VAL A CA 1
ATOM 668 C C . VAL A 1 84 ? -1.904 3.734 -6.045 1.00 96.19 84 VAL A C 1
ATOM 670 O O . VAL A 1 84 ? -1.730 4.853 -6.536 1.00 96.19 84 VAL A O 1
ATOM 673 N N . VAL A 1 85 ? -1.752 2.608 -6.726 1.00 94.69 85 VAL A N 1
ATOM 674 C CA . VAL A 1 85 ? -1.351 2.544 -8.133 1.00 94.69 85 VAL A CA 1
ATOM 675 C C . VAL A 1 85 ? -2.186 1.509 -8.867 1.00 94.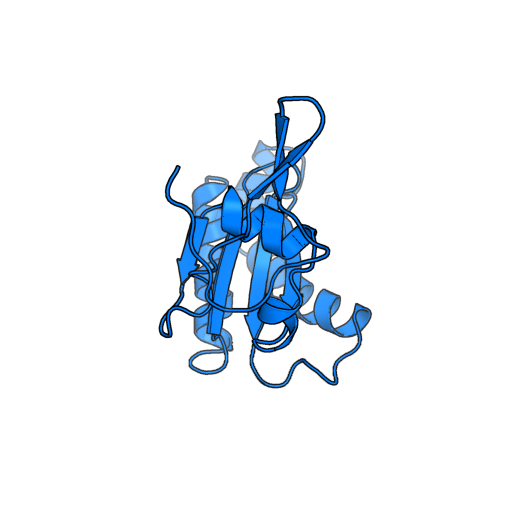69 85 VAL A C 1
ATOM 677 O O . VAL A 1 85 ? -2.775 0.621 -8.250 1.00 94.69 85 VAL A O 1
ATOM 680 N N . SER A 1 86 ? -2.230 1.608 -10.187 1.00 94.06 86 SER A N 1
ATOM 681 C CA . SER A 1 86 ? -2.787 0.556 -11.024 1.00 94.06 86 SER A CA 1
ATOM 682 C C . SER A 1 86 ? -1.766 -0.553 -11.304 1.00 94.06 86 SER A C 1
ATOM 684 O O . SER A 1 86 ? -0.551 -0.344 -11.187 1.00 94.06 86 SER A O 1
ATOM 686 N N . PRO A 1 87 ? -2.212 -1.729 -11.781 1.00 92.00 87 PRO A N 1
ATOM 687 C CA . PRO A 1 87 ? -1.303 -2.767 -12.267 1.00 92.00 87 PRO A CA 1
ATOM 688 C C . PRO A 1 87 ? -0.422 -2.325 -13.447 1.00 92.00 87 PRO A C 1
ATOM 690 O O . PRO A 1 87 ? 0.598 -2.956 -13.733 1.00 92.00 87 PRO A O 1
ATOM 693 N N . ARG A 1 88 ? -0.817 -1.276 -14.184 1.00 89.25 88 ARG A N 1
ATOM 694 C CA . ARG A 1 88 ? -0.017 -0.731 -15.292 1.00 89.25 88 ARG A CA 1
ATOM 695 C C . ARG A 1 88 ? 1.160 0.067 -14.750 1.00 89.25 88 ARG A C 1
ATOM 697 O O . ARG A 1 88 ? 2.283 -0.186 -15.165 1.00 89.25 88 ARG A O 1
ATOM 704 N N . GLU A 1 89 ? 0.905 0.908 -13.755 1.00 88.62 89 GLU A N 1
ATOM 705 C CA . GLU A 1 89 ? 1.897 1.770 -13.105 1.00 88.62 89 GLU A CA 1
ATOM 706 C C . GLU A 1 89 ? 3.001 0.985 -12.377 1.00 88.62 89 GLU A C 1
ATOM 708 O O . GLU A 1 89 ? 4.128 1.461 -12.251 1.00 88.62 89 GLU A O 1
ATOM 713 N N . ILE A 1 90 ? 2.731 -0.254 -11.947 1.00 87.44 90 ILE A N 1
ATOM 714 C CA . ILE A 1 90 ? 3.773 -1.148 -11.411 1.00 87.44 90 ILE A CA 1
ATOM 715 C C . ILE A 1 90 ? 4.886 -1.404 -12.438 1.00 87.44 90 ILE A C 1
ATOM 717 O O . ILE A 1 90 ? 6.053 -1.517 -12.068 1.00 87.44 90 ILE A O 1
ATOM 721 N N . LYS A 1 91 ? 4.549 -1.439 -13.732 1.00 79.94 91 LYS A N 1
ATOM 722 C CA . LYS A 1 91 ? 5.503 -1.699 -14.823 1.00 79.94 91 LYS A CA 1
ATOM 723 C C . LYS A 1 91 ? 6.362 -0.483 -15.165 1.00 79.94 91 LYS A C 1
ATOM 725 O O . LYS A 1 91 ? 7.387 -0.645 -15.823 1.00 79.94 91 LYS A O 1
ATOM 730 N N . ASP A 1 92 ? 5.961 0.701 -14.709 1.00 80.31 92 ASP A N 1
ATOM 731 C CA . ASP A 1 92 ? 6.654 1.961 -14.983 1.00 80.31 92 ASP A CA 1
ATOM 732 C C . ASP A 1 92 ? 7.820 2.208 -14.011 1.00 80.31 92 ASP A C 1
ATOM 734 O O . ASP A 1 92 ? 8.544 3.194 -14.137 1.00 80.31 92 ASP A O 1
ATOM 738 N N . ASN A 1 93 ? 8.049 1.287 -13.066 1.00 74.12 9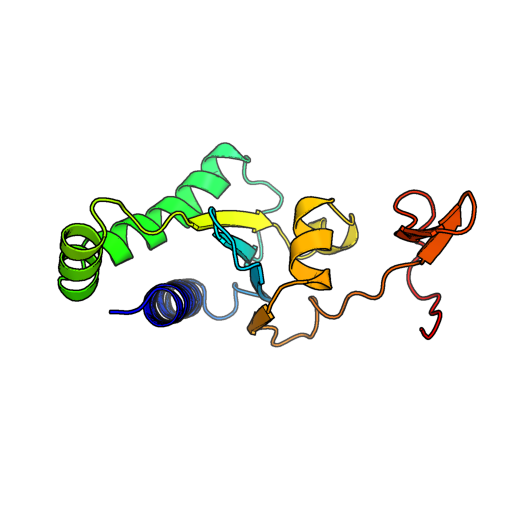3 ASN A N 1
ATOM 739 C CA . ASN A 1 93 ? 9.197 1.280 -12.156 1.00 74.12 93 ASN A CA 1
ATOM 740 C C . ASN A 1 93 ? 9.340 2.590 -11.361 1.00 74.12 93 ASN A C 1
ATOM 742 O O . ASN A 1 93 ? 10.449 3.095 -11.160 1.00 74.12 93 ASN A O 1
ATOM 746 N N . PHE A 1 94 ? 8.218 3.148 -10.890 1.00 83.56 94 PHE A N 1
ATOM 747 C CA . PHE A 1 94 ? 8.238 4.331 -10.032 1.00 83.56 94 PHE A CA 1
ATOM 748 C C . PHE A 1 94 ? 9.135 4.089 -8.808 1.00 83.56 94 PHE A C 1
ATOM 750 O O . PHE A 1 94 ? 8.942 3.078 -8.128 1.00 83.56 94 PHE A O 1
ATOM 757 N N . PRO A 1 95 ? 10.068 5.005 -8.469 1.00 84.94 95 PRO A N 1
ATOM 758 C CA . PRO A 1 95 ? 11.084 4.757 -7.444 1.00 84.94 95 PRO A CA 1
ATOM 759 C C . PRO A 1 95 ? 10.525 4.258 -6.110 1.00 84.94 95 PRO A C 1
ATOM 761 O O . PRO A 1 95 ? 11.084 3.344 -5.513 1.00 84.94 95 PRO A O 1
ATOM 764 N N . VAL A 1 96 ? 9.390 4.808 -5.669 1.00 88.25 96 VAL A N 1
ATOM 765 C CA . VAL A 1 96 ? 8.750 4.395 -4.415 1.00 88.25 96 VAL A CA 1
ATOM 766 C C . VAL A 1 96 ? 8.227 2.957 -4.473 1.00 88.25 96 VAL A C 1
ATOM 768 O O . VAL A 1 96 ? 8.466 2.189 -3.544 1.00 88.25 96 VAL A O 1
ATOM 771 N N . SER A 1 97 ? 7.592 2.555 -5.578 1.00 89.19 97 SER A N 1
ATOM 772 C CA . SER A 1 97 ? 7.145 1.176 -5.784 1.00 89.19 97 SER A CA 1
ATOM 773 C C . SER A 1 97 ? 8.342 0.232 -5.851 1.00 89.19 97 SER A C 1
ATOM 775 O O . SER A 1 97 ? 8.332 -0.804 -5.196 1.00 89.19 97 SER A O 1
ATOM 777 N N . VAL A 1 98 ? 9.413 0.622 -6.554 1.00 88.19 98 VAL A N 1
ATOM 778 C CA . VAL A 1 98 ? 10.660 -0.159 -6.634 1.00 88.19 98 VAL A CA 1
ATOM 779 C C . VAL A 1 98 ? 11.252 -0.386 -5.245 1.00 88.19 98 VAL A C 1
ATOM 781 O O . VAL A 1 98 ? 11.604 -1.516 -4.912 1.00 88.19 98 VAL A O 1
ATOM 784 N N . SER A 1 99 ? 11.343 0.655 -4.412 1.00 88.69 99 SER A N 1
ATOM 785 C CA . SER A 1 99 ? 11.866 0.530 -3.047 1.00 88.69 99 SER A CA 1
ATOM 786 C C . SER A 1 99 ? 11.032 -0.423 -2.193 1.00 88.69 99 SER A C 1
ATOM 788 O O . SER A 1 99 ? 11.598 -1.276 -1.511 1.00 88.69 99 SER A O 1
ATOM 790 N N . ILE A 1 100 ? 9.700 -0.317 -2.257 1.00 92.88 100 ILE A N 1
ATOM 791 C CA . ILE A 1 100 ? 8.797 -1.195 -1.501 1.00 92.88 100 ILE A CA 1
ATOM 792 C C . ILE A 1 100 ? 8.930 -2.644 -1.966 1.00 92.88 100 ILE A C 1
ATOM 794 O O . ILE A 1 100 ? 9.042 -3.539 -1.139 1.00 92.88 100 ILE A O 1
ATOM 798 N N . LEU A 1 101 ? 8.962 -2.883 -3.273 1.00 91.31 101 LEU A N 1
ATOM 799 C CA . LEU A 1 101 ? 9.045 -4.235 -3.824 1.00 91.31 101 LEU A CA 1
ATOM 800 C C . LEU A 1 101 ? 10.435 -4.869 -3.671 1.00 91.31 101 LEU A C 1
ATOM 802 O O . LEU A 1 101 ? 10.545 -6.088 -3.644 1.00 91.31 101 LEU A O 1
ATOM 806 N N . SER A 1 102 ? 11.495 -4.066 -3.548 1.00 87.88 102 SER A N 1
ATOM 807 C CA . SER A 1 102 ? 12.865 -4.578 -3.387 1.00 87.88 102 SER A CA 1
ATOM 808 C C . SER A 1 102 ? 13.242 -4.882 -1.937 1.00 87.88 102 SER A C 1
ATOM 810 O O . SER A 1 102 ? 14.070 -5.755 -1.698 1.00 87.88 102 SER A O 1
ATOM 812 N N . ALA A 1 103 ? 12.707 -4.123 -0.976 1.00 90.19 103 ALA A N 1
ATOM 813 C CA . ALA A 1 103 ? 13.135 -4.180 0.427 1.00 90.19 103 ALA A CA 1
ATOM 814 C C . ALA A 1 103 ? 11.979 -4.363 1.426 1.00 90.19 103 ALA A C 1
ATOM 816 O O . ALA A 1 103 ? 12.212 -4.440 2.633 1.00 90.19 103 ALA A O 1
ATOM 817 N N . GLY A 1 104 ? 10.739 -4.380 0.943 1.00 92.12 104 GLY A N 1
ATOM 818 C CA . GLY A 1 104 ? 9.544 -4.567 1.751 1.00 92.12 104 GLY A CA 1
ATOM 819 C C . GLY A 1 104 ? 9.053 -6.010 1.775 1.00 92.12 104 GLY A C 1
ATOM 820 O O . GLY A 1 104 ? 9.752 -6.950 1.405 1.00 92.12 104 GLY A O 1
ATOM 821 N N . TYR A 1 105 ? 7.812 -6.165 2.222 1.00 94.25 105 TYR A N 1
ATOM 822 C CA . TYR A 1 105 ? 7.113 -7.434 2.350 1.00 94.25 105 TYR A CA 1
ATOM 823 C C . TYR A 1 105 ? 5.851 -7.409 1.496 1.00 94.25 105 TYR A C 1
ATOM 825 O O . TYR A 1 105 ? 5.035 -6.490 1.607 1.00 94.25 105 TYR A O 1
ATOM 833 N N . VAL A 1 106 ? 5.677 -8.439 0.671 1.00 94.56 106 VAL A N 1
ATOM 834 C CA . VAL A 1 106 ? 4.427 -8.693 -0.048 1.00 94.56 106 VAL A CA 1
ATOM 835 C C . VAL A 1 106 ? 3.458 -9.383 0.906 1.00 94.56 106 VAL A C 1
ATOM 837 O O . VAL A 1 106 ? 3.781 -10.409 1.498 1.00 94.56 106 VAL A O 1
ATOM 840 N N . VAL A 1 107 ? 2.276 -8.798 1.066 1.00 93.75 107 VAL A N 1
ATOM 841 C CA . VAL A 1 107 ? 1.213 -9.305 1.947 1.00 93.75 107 VAL A CA 1
ATOM 842 C C . VAL A 1 107 ? 0.151 -10.042 1.137 1.00 93.75 107 VAL A C 1
ATOM 844 O O . VAL A 1 107 ? -0.411 -11.026 1.605 1.00 93.75 107 VAL A O 1
ATOM 847 N N . TYR A 1 108 ? -0.124 -9.570 -0.080 1.00 95.81 108 TYR A N 1
ATOM 848 C CA . TYR A 1 108 ? -1.121 -10.143 -0.976 1.00 95.81 108 TYR A CA 1
ATOM 849 C C . TYR A 1 108 ? -0.686 -9.934 -2.429 1.00 95.81 108 TYR A C 1
ATOM 851 O O . TYR A 1 108 ? -0.382 -8.807 -2.814 1.00 95.81 108 TYR A O 1
ATOM 859 N N . ASP A 1 109 ? -0.635 -11.003 -3.222 1.00 95.38 109 ASP A N 1
ATOM 860 C CA . ASP A 1 109 ? -0.281 -10.951 -4.649 1.00 95.38 109 ASP A CA 1
ATOM 861 C C . ASP A 1 109 ? -0.813 -12.198 -5.388 1.00 95.38 109 ASP A C 1
ATOM 863 O O . ASP A 1 109 ? -0.056 -13.129 -5.681 1.00 95.38 109 ASP A O 1
ATOM 867 N N . PRO A 1 110 ? -2.133 -12.278 -5.627 1.00 93.00 110 PRO A N 1
ATOM 868 C CA . PRO A 1 110 ? -2.777 -13.471 -6.177 1.00 93.00 110 PRO A CA 1
ATOM 869 C C . PRO A 1 110 ? -2.283 -13.810 -7.590 1.00 93.00 110 PRO A C 1
ATOM 871 O O . PRO A 1 110 ? -2.192 -14.983 -7.947 1.00 93.00 110 PRO A O 1
ATOM 874 N N . ASP A 1 111 ? -1.918 -12.792 -8.373 1.00 92.00 111 ASP A N 1
ATOM 875 C CA . ASP A 1 111 ? -1.526 -12.926 -9.779 1.00 92.00 111 ASP A CA 1
ATOM 876 C C . ASP A 1 111 ? -0.014 -12.818 -10.006 1.00 92.00 111 ASP A C 1
ATOM 878 O O . ASP A 1 111 ? 0.438 -12.801 -11.152 1.00 92.00 111 ASP A O 1
ATOM 882 N N . ARG A 1 112 ? 0.777 -12.729 -8.928 1.00 91.25 112 ARG A N 1
ATOM 883 C CA . ARG A 1 112 ? 2.235 -12.533 -8.977 1.00 91.25 112 ARG A CA 1
ATOM 884 C C . ARG A 1 112 ? 2.655 -11.284 -9.761 1.00 91.25 112 ARG A C 1
ATOM 886 O O . ARG A 1 112 ? 3.665 -11.293 -10.464 1.00 91.25 112 ARG A O 1
ATOM 893 N N . ILE A 1 113 ? 1.878 -10.205 -9.675 1.00 90.12 113 ILE A N 1
ATOM 894 C CA . ILE A 1 113 ? 2.185 -8.942 -10.362 1.00 90.12 113 ILE A CA 1
ATOM 895 C C . ILE A 1 113 ? 3.250 -8.118 -9.632 1.00 90.12 113 ILE A C 1
ATOM 897 O O . ILE A 1 113 ? 3.789 -7.180 -10.221 1.00 90.12 113 ILE A O 1
ATOM 901 N N . LEU A 1 114 ? 3.544 -8.446 -8.370 1.00 89.94 114 LEU A N 1
ATOM 902 C CA . LEU A 1 114 ? 4.555 -7.778 -7.552 1.00 89.94 114 LEU A CA 1
ATOM 903 C C . LEU A 1 114 ? 5.915 -8.493 -7.585 1.00 89.94 114 LEU A C 1
ATOM 905 O O . LEU A 1 114 ? 6.896 -7.931 -7.095 1.00 89.94 114 LEU A O 1
ATOM 909 N N . ASP A 1 115 ? 6.003 -9.677 -8.201 1.00 84.44 115 ASP A N 1
ATOM 910 C CA . ASP A 1 115 ? 7.261 -10.383 -8.488 1.00 84.44 115 ASP A CA 1
ATOM 911 C C . ASP A 1 115 ? 8.007 -9.708 -9.654 1.00 84.44 115 ASP A C 1
ATOM 913 O O . ASP A 1 115 ? 8.042 -10.181 -10.795 1.00 84.44 115 ASP A O 1
ATOM 917 N N . VAL A 1 116 ? 8.553 -8.523 -9.378 1.00 75.94 116 VAL A N 1
ATOM 918 C CA . VAL A 1 116 ? 9.266 -7.708 -10.363 1.00 75.94 116 VAL A CA 1
ATOM 919 C C . VAL A 1 116 ? 10.772 -7.890 -10.199 1.00 75.94 116 VAL A C 1
ATOM 921 O O . VAL A 1 116 ? 11.342 -7.634 -9.140 1.00 75.94 116 VAL A O 1
ATOM 924 N N . LYS A 1 117 ? 11.440 -8.296 -11.284 1.00 68.94 117 LYS A N 1
ATOM 925 C CA . LYS A 1 117 ? 12.904 -8.403 -11.351 1.00 68.94 117 LYS A CA 1
ATOM 926 C C . LYS A 1 117 ? 13.507 -7.124 -11.928 1.00 68.94 117 LYS A C 1
ATOM 928 O O . LYS A 1 117 ? 13.108 -6.678 -13.004 1.00 68.94 117 LYS A O 1
ATOM 933 N N . TRP A 1 118 ? 14.494 -6.560 -11.234 1.00 69.62 118 TRP A N 1
ATOM 934 C CA . TRP A 1 118 ? 15.138 -5.295 -11.605 1.00 69.62 118 TRP A CA 1
ATOM 935 C C . TRP A 1 118 ? 16.471 -5.523 -12.314 1.00 69.62 118 TRP A C 1
ATOM 937 O O . TRP A 1 118 ? 17.265 -6.371 -11.904 1.00 69.62 118 TRP A O 1
ATOM 947 N N . LYS A 1 119 ? 16.764 -4.714 -13.337 1.00 65.38 119 LYS A N 1
ATOM 948 C CA . LYS A 1 119 ? 18.088 -4.703 -13.966 1.00 65.38 119 LYS A CA 1
ATOM 949 C C . LYS A 1 119 ? 19.074 -3.959 -13.071 1.00 65.38 119 LYS A C 1
ATOM 951 O O . LYS A 1 119 ? 18.807 -2.831 -12.658 1.00 65.38 119 LYS A O 1
ATOM 956 N N . VAL A 1 120 ? 20.221 -4.574 -12.800 1.00 68.19 120 VAL A N 1
ATOM 957 C CA . VAL A 1 120 ? 21.297 -3.975 -12.004 1.00 68.19 120 VAL A CA 1
ATOM 958 C C . VAL A 1 120 ? 22.460 -3.609 -12.924 1.00 68.19 120 VAL A C 1
ATOM 960 O O . VAL A 1 120 ? 22.965 -4.457 -13.653 1.00 68.19 120 VAL A O 1
ATOM 963 N N . ALA A 1 121 ? 22.893 -2.351 -12.892 1.00 70.50 121 ALA A N 1
ATOM 964 C CA . ALA A 1 121 ? 24.093 -1.867 -13.563 1.00 70.50 121 ALA A CA 1
ATOM 965 C C . ALA A 1 121 ? 25.210 -1.602 -12.548 1.00 70.50 121 ALA A C 1
ATOM 967 O O . ALA A 1 121 ? 24.960 -1.193 -11.414 1.00 70.50 121 ALA A O 1
ATOM 968 N N . THR A 1 122 ? 26.460 -1.794 -12.963 1.00 69.25 122 THR A N 1
ATOM 969 C CA . THR A 1 122 ? 27.625 -1.414 -12.159 1.00 69.25 122 THR A CA 1
ATOM 970 C C . THR A 1 122 ? 28.072 -0.008 -12.542 1.00 69.25 122 THR A C 1
ATOM 972 O O . THR A 1 122 ? 28.436 0.241 -13.688 1.00 69.25 122 THR A O 1
ATOM 975 N N . PHE A 1 123 ? 28.084 0.912 -11.580 1.00 70.69 123 PHE A N 1
ATOM 976 C CA . PHE A 1 123 ? 28.569 2.280 -11.751 1.00 70.69 123 PHE A CA 1
ATOM 977 C C . PHE A 1 123 ? 29.606 2.594 -10.676 1.00 70.69 123 PHE A C 1
ATOM 979 O O . PHE A 1 123 ? 29.324 2.470 -9.484 1.00 70.69 123 PHE A O 1
ATOM 986 N N . ALA A 1 124 ? 30.815 2.979 -11.095 1.00 76.50 124 ALA A N 1
ATOM 987 C CA . ALA A 1 124 ? 31.934 3.282 -10.195 1.00 76.50 124 ALA A CA 1
ATOM 988 C C . ALA A 1 124 ? 32.179 2.186 -9.128 1.00 76.50 124 ALA A C 1
ATOM 990 O O . ALA A 1 124 ? 32.384 2.474 -7.951 1.00 76.50 124 ALA A O 1
ATOM 991 N N . GLY A 1 125 ? 32.094 0.911 -9.532 1.00 73.25 125 GLY A N 1
ATOM 992 C CA . GLY A 1 125 ? 32.286 -0.242 -8.642 1.00 73.25 125 GLY A CA 1
ATOM 993 C C . GLY A 1 125 ? 31.105 -0.569 -7.715 1.00 73.25 125 GLY A C 1
ATOM 994 O O . GLY A 1 125 ? 31.197 -1.521 -6.947 1.00 73.25 125 GLY A O 1
ATOM 995 N N . LYS A 1 126 ? 29.988 0.167 -7.785 1.00 73.62 126 LYS A N 1
ATOM 996 C CA . LYS A 1 126 ? 28.765 -0.091 -7.005 1.00 73.62 126 LYS A CA 1
ATOM 997 C C . LYS A 1 126 ? 27.644 -0.631 -7.894 1.00 73.62 126 LYS A C 1
ATOM 999 O O . LYS A 1 126 ? 27.533 -0.236 -9.052 1.00 73.62 126 LYS A O 1
ATOM 1004 N N . LYS A 1 127 ? 26.805 -1.518 -7.351 1.00 73.56 127 LYS A N 1
ATOM 1005 C CA . LYS A 1 127 ? 25.582 -2.015 -8.006 1.00 73.56 127 LYS A CA 1
ATOM 1006 C C . LYS A 1 127 ? 24.459 -0.976 -7.847 1.00 73.56 127 LYS A C 1
ATOM 1008 O O . LYS A 1 127 ? 24.216 -0.511 -6.737 1.00 73.56 127 LYS A O 1
ATOM 1013 N N . LEU A 1 128 ? 23.791 -0.614 -8.939 1.00 69.69 128 LEU A N 1
ATOM 1014 C CA . LEU A 1 128 ? 22.658 0.315 -8.992 1.00 69.69 128 LEU A CA 1
ATOM 1015 C C . LEU A 1 128 ? 21.506 -0.324 -9.762 1.00 69.69 128 LEU A C 1
ATOM 1017 O O . LEU A 1 128 ? 21.745 -1.000 -10.757 1.00 69.69 128 LEU A O 1
ATOM 1021 N N . ILE A 1 129 ? 20.264 -0.064 -9.360 1.00 71.06 129 ILE A N 1
ATOM 1022 C CA . ILE A 1 129 ? 19.109 -0.414 -10.192 1.00 71.06 129 ILE A CA 1
ATOM 1023 C C . ILE A 1 129 ? 19.091 0.537 -11.395 1.00 71.06 129 ILE A C 1
ATOM 1025 O O . ILE A 1 129 ? 19.004 1.757 -11.234 1.00 71.06 129 ILE A O 1
ATOM 1029 N N . ASP A 1 130 ? 19.204 -0.013 -12.601 1.00 70.56 130 ASP A N 1
ATOM 1030 C CA . ASP A 1 130 ? 19.202 0.757 -13.842 1.00 70.56 130 ASP A CA 1
ATOM 1031 C C . ASP A 1 130 ? 17.772 1.109 -14.243 1.00 70.56 130 ASP A C 1
ATOM 1033 O O . ASP A 1 130 ? 17.179 0.449 -15.088 1.00 70.56 130 ASP A O 1
ATOM 1037 N N . LEU A 1 131 ? 17.231 2.184 -13.666 1.00 68.31 131 LEU A N 1
ATOM 1038 C CA . LEU A 1 131 ? 15.900 2.700 -14.005 1.00 68.31 131 LEU A CA 1
ATOM 1039 C C . LEU A 1 131 ? 15.777 3.173 -15.470 1.00 68.31 131 LEU A C 1
ATOM 1041 O O . LEU A 1 131 ? 14.660 3.354 -15.946 1.00 68.31 131 LEU A O 1
ATOM 1045 N N . LYS A 1 132 ? 16.891 3.393 -16.192 1.00 57.97 132 LYS A N 1
ATOM 1046 C CA . LYS A 1 132 ? 16.891 3.939 -17.562 1.00 57.97 132 LYS A CA 1
ATOM 1047 C C . LYS A 1 132 ? 16.766 2.855 -18.637 1.00 57.97 132 LYS A C 1
ATOM 1049 O O . LYS A 1 132 ? 16.204 3.138 -19.691 1.00 57.97 132 LYS A O 1
ATOM 1054 N N . ASN A 1 133 ? 17.263 1.638 -18.388 1.00 52.00 133 ASN A N 1
ATOM 1055 C CA . ASN A 1 133 ? 17.271 0.540 -19.371 1.00 52.00 133 ASN A CA 1
ATOM 1056 C C . ASN A 1 133 ? 16.557 -0.741 -18.905 1.00 52.00 133 ASN A C 1
ATOM 1058 O O . ASN A 1 133 ? 16.915 -1.838 -19.354 1.00 52.00 133 ASN A O 1
ATOM 1062 N N . ILE A 1 134 ? 15.541 -0.643 -18.039 1.00 53.84 134 ILE A N 1
ATOM 1063 C CA . ILE A 1 134 ? 14.676 -1.792 -17.722 1.00 53.84 134 ILE A CA 1
ATOM 1064 C C . ILE A 1 134 ? 13.807 -2.112 -18.947 1.00 53.84 134 ILE A C 1
ATOM 1066 O O . ILE A 1 134 ? 12.694 -1.613 -19.099 1.00 53.84 134 ILE A O 1
ATOM 1070 N N . LYS A 1 135 ? 14.316 -2.958 -19.846 1.00 47.50 135 LYS A N 1
ATOM 1071 C CA . LYS A 1 135 ? 13.478 -3.702 -20.792 1.00 47.50 135 LYS A CA 1
ATOM 1072 C C . LYS A 1 135 ? 13.018 -4.987 -20.105 1.00 47.50 135 LYS A C 1
ATOM 1074 O O . LYS A 1 135 ? 13.822 -5.681 -19.488 1.00 47.50 135 LYS A O 1
ATOM 1079 N N . LYS A 1 136 ? 11.716 -5.280 -20.198 1.00 40.75 136 LYS A N 1
ATOM 1080 C CA . LYS A 1 136 ? 11.084 -6.497 -19.659 1.00 40.75 136 LYS A CA 1
ATOM 1081 C C . LYS A 1 136 ? 11.921 -7.749 -19.962 1.00 40.75 136 LYS A C 1
ATOM 1083 O O . LYS A 1 136 ? 12.192 -8.017 -21.127 1.00 40.75 136 LYS A O 1
ATOM 1088 N N . GLY A 1 137 ? 12.204 -8.550 -18.935 1.00 42.09 137 GLY A N 1
ATOM 1089 C CA . GLY A 1 137 ? 12.557 -9.967 -19.093 1.00 42.09 137 GLY A CA 1
ATOM 1090 C C . GLY A 1 137 ? 14.042 -10.339 -19.112 1.00 42.09 137 GLY A C 1
ATOM 1091 O O . GLY A 1 137 ? 14.328 -11.526 -19.212 1.00 42.09 137 GLY A O 1
ATOM 1092 N N . GLU A 1 138 ? 14.983 -9.402 -18.972 1.00 35.34 138 GLU A N 1
ATOM 1093 C CA . GLU A 1 138 ? 16.406 -9.756 -18.838 1.00 35.34 138 GLU A CA 1
ATOM 1094 C C . GLU A 1 138 ? 16.829 -9.836 -17.366 1.00 35.34 138 GLU A C 1
ATOM 1096 O O . GLU A 1 138 ? 16.804 -8.854 -16.624 1.00 35.34 138 GLU A O 1
ATOM 1101 N N . VAL A 1 139 ? 17.189 -11.052 -16.959 1.00 49.97 139 VAL A N 1
ATOM 1102 C CA . VAL A 1 139 ? 17.580 -11.457 -15.605 1.00 49.97 139 VAL A CA 1
ATOM 1103 C C . VAL A 1 139 ? 19.088 -11.286 -15.422 1.00 49.97 139 VAL A C 1
ATOM 1105 O O . VAL A 1 139 ? 19.851 -11.569 -16.341 1.00 49.97 139 VAL A O 1
ATOM 1108 N N . VAL A 1 140 ? 19.529 -10.926 -14.214 1.00 40.00 140 VAL A N 1
ATOM 1109 C CA . VAL A 1 140 ? 20.873 -11.280 -13.730 1.00 40.00 140 VAL A CA 1
ATOM 1110 C C . VAL A 1 140 ? 20.730 -11.808 -12.303 1.00 40.00 140 VAL A C 1
ATOM 1112 O O . VAL A 1 140 ? 20.139 -11.133 -11.459 1.00 40.00 140 VAL A O 1
ATOM 1115 N N . GLU A 1 141 ? 21.214 -13.024 -12.053 1.00 32.31 141 GLU A N 1
ATOM 1116 C CA . GLU A 1 141 ? 21.321 -13.592 -10.703 1.00 32.31 141 GLU A CA 1
ATOM 1117 C C . GLU A 1 141 ? 22.398 -12.844 -9.899 1.00 32.31 141 GLU A C 1
ATOM 1119 O O . GLU A 1 141 ? 23.402 -12.392 -10.458 1.00 32.31 141 GLU A O 1
ATOM 1124 N N . ILE A 1 142 ? 22.154 -12.663 -8.598 1.00 41.97 142 ILE A N 1
ATOM 1125 C CA . ILE A 1 142 ? 23.071 -11.986 -7.667 1.00 41.97 142 ILE A CA 1
ATOM 1126 C C . ILE A 1 142 ? 24.012 -13.005 -7.043 1.00 41.97 142 ILE A C 1
ATOM 1128 O O . ILE A 1 142 ? 23.503 -14.052 -6.591 1.00 41.97 142 ILE A O 1
#

pLDDT: mean 85.79, std 14.34, range [32.31, 97.5]

=== Feature glossary ===
Reading guide. The protein is described through the following features:

Foldseek 3Di. A 3Di character summarizes, for each residue, the relative orientation of the Cα frame of its nearest spatial neighbor. Because it encodes fold topology rather than chemistry, 3Di alignments detect remote structural similarity that sequence alignment misses.

Contact-map, Ramachandran, and PAE plots. Plot images: a contact map (which residues are close in 3D, as an N×N binary image), a Ramachandran scatter (backbone torsion angles, revealing secondary-structure composition at a glance), and — for AlphaFold structures — a PAE heatmap (pairwise prediction confidence).

Radius of gyration, Cα contacts, bounding box. Radius of gyration (Rg) is the root-mean-square distance of Cα atoms from their centroid — a single number for overall size and compactness. A globular domain of N residues has Rg ≈ 2.2·N^0.38 Å; an extended or disordered chain has a much larger Rg. The Cα contact count is the number of residue pairs whose Cα atoms are within 8 Å and are more than four positions apart in sequence — a standard proxy for tertiary packing density. The bounding box is the smallest axis-aligned box enclosing all Cα atoms.

Secondary structure (8-state, DSSP). Eight-state secondary structure (DSSP): H is the canonical α-helix, G the tighter 3₁₀-helix, I the wider π-helix; E/B are β-structure, T and S are turns and bends, and '-' is everything else. DSSP derives these from the pattern of main-chain N–H···O=C hydrogen bonds, not from the sequence.

B-factor. B-factor (Debye–Waller factor) reflects atomic displacement in the crystal lattice. It is an experimental observable (units Å²), not a prediction; low values mean the atom is pinned down, high values mean it moves or is heterogeneous across the crystal.

pLDDT. pLDDT is the predicted lDDT-Cα score: AlphaFold's confidence that the local environment of each residue (all inter-atomic distances within 15 Å) is correctly placed. It is a per-residue number between 0 and 100, with higher meaning more reliable.

Nearest PDB structures. Nearest PDB neighbors are the top structural matches found by Foldseek when searching this structure against the entire Protein Data Bank. Each hit reports a TM-score (0 to 1; >0.5 almost always implies the same fold) and an E-value. These are *structural* homologs — they may share no detectable sequence similarity.

Solvent-accessible surface area. Accessible surface area quantifies burial. A residue with SASA near zero is packed into the hydrophobic core; one with SASA >100 Å² sits on the surface. Computed here via the Shrake–Rupley numerical algorithm with a 1.4 Å probe.

Rendered structure images. Structure images are PyMOL renders from six orthogonal camera directions. Cartoon representation draws helices as coils and strands as arrows; sticks shows the backbone as bonds; surface shows the solvent-excluded envelope. Rainbow coloring maps sequence position to hue (blue→red, N→C); chain coloring assigns a distinct color per polypeptide.

Backbone torsions (φ/ψ). φ (phi) and ψ (psi) are the two rotatable backbone dihedrals per residue: φ is the C(i-1)–N–Cα–C torsion, ψ is the N–Cα–C–N(i+1) torsion, both in degrees on (−180°, 180°]. α-helical residues cluster near (−60°, −45°); β-strand residues near (−120°, +130°). A Ramachandran plot is simply a scatter of (φ, ψ) for every residue.

Predicted aligned error. Predicted Aligned Error (PAE) is an AlphaFold confidence matrix: entry (i, j) is the expected error in the position of residue j, in ångströms, when the prediction is superimposed on the true structure at residue i. Low PAE within a block of residues means that block is internally rigid and well-predicted; high PAE between two blocks means their relative placement is uncertain even if each block individually is confident.

mmCIF coordinates. Structure coordinates are given as an mmCIF _atom_site loop: one row per atom with element, residue name, chain id, sequence number, and x/y/z position in Å. Only the four main-chain atoms per residue are included here; side chains are omitted to keep the record compact.

InterPro / GO / CATH / organism. Database cross-references. InterPro integrates a dozen domain/family signature databases into unified entries with residue-range hits. GO terms attach function/process/location labels with evidence codes. CATH codes position the fold in a four-level structural taxonomy. Organism is the NCBI-taxonomy species name.

Secondary structure (3-state, P-SEA). SS3 is a coarse helix/strand/coil call (letters a/b/c) made by the P-SEA algorithm from inter-Cα distances and dihedrals. It is less detailed than DSSP but needs only Cα positions.

Sequence. Sequence gives the chain of amino acids in standard one-letter code (A=alanine, C=cysteine, …, Y=tyrosine), read N→C. It is the only feature that is directly encoded by the gene; all structural features are derived from the folded form of this sequence.